Protein AF-A0A356QKW7-F1 (afdb_monomer_lite)

Radius of gyration: 13.51 Å; chains: 1; bounding box: 31×30×39 Å

Secondary structure (DSSP, 8-state):
----PPPEEEEEEESS-TTHHHHHHHHHHTTEEEEEEETTS--HHHHHHH--SEEEE---SS-TT--

Foldseek 3Di:
DDDPPPAQEEEEAECPDPCSVVVVVVCVVVRHNYDYDHNPGDDPVRVVVSVGPYYHYDDYPDDPVVD

Structure (mmCIF, N/CA/C/O backbone):
data_AF-A0A356QKW7-F1
#
_entry.id   AF-A0A356QKW7-F1
#
loop_
_atom_site.group_PDB
_atom_site.id
_atom_site.type_symbol
_atom_site.label_atom_id
_atom_site.label_alt_id
_atom_site.label_comp_id
_atom_site.label_asym_id
_atom_site.label_entity_id
_atom_site.label_seq_id
_atom_site.pdbx_PDB_ins_code
_atom_site.Cartn_x
_atom_site.Cartn_y
_atom_site.Cartn_z
_atom_site.occupancy
_atom_site.B_iso_or_equiv
_atom_site.auth_seq_id
_atom_site.auth_comp_id
_atom_site.auth_asym_id
_atom_site.auth_atom_id
_atom_site.pdbx_PDB_model_num
ATOM 1 N N . MET A 1 1 ? -19.233 17.519 23.638 1.00 47.75 1 MET A N 1
ATOM 2 C CA . MET A 1 1 ? -18.888 16.086 23.537 1.00 47.75 1 MET A CA 1
ATOM 3 C C . MET A 1 1 ? -17.971 15.944 22.337 1.00 47.75 1 MET A C 1
ATOM 5 O O . MET A 1 1 ? -18.413 16.242 21.235 1.00 47.75 1 MET A O 1
ATOM 9 N N . ALA A 1 2 ? -16.687 15.649 22.548 1.00 60.50 2 ALA A N 1
ATOM 10 C CA . ALA A 1 2 ? -15.757 15.434 21.444 1.00 60.50 2 ALA A CA 1
ATOM 11 C C . ALA A 1 2 ? -16.165 14.142 20.726 1.00 60.50 2 ALA A C 1
ATOM 13 O O . ALA A 1 2 ? -16.286 13.100 21.367 1.00 60.50 2 ALA A O 1
ATOM 14 N N . GLN A 1 3 ? -16.443 14.224 19.427 1.00 57.19 3 GLN A N 1
ATOM 15 C CA . GLN A 1 3 ? -16.591 13.029 18.605 1.00 57.19 3 GLN A CA 1
ATOM 16 C C . GLN A 1 3 ? -15.218 12.354 18.567 1.00 57.19 3 GLN A C 1
ATOM 18 O O . GLN A 1 3 ? -14.228 13.015 18.252 1.00 57.19 3 GLN A O 1
ATOM 23 N N . ALA A 1 4 ? -15.141 11.074 18.934 1.00 64.12 4 ALA A N 1
ATOM 24 C CA . ALA A 1 4 ? -13.935 10.294 18.703 1.00 64.12 4 ALA A CA 1
ATOM 25 C C . ALA A 1 4 ? -13.694 10.279 17.189 1.00 64.12 4 ALA A C 1
ATOM 27 O O . ALA A 1 4 ? -14.531 9.777 16.439 1.00 64.12 4 ALA A O 1
ATOM 28 N N . GLN A 1 5 ? -12.605 10.895 16.732 1.00 66.00 5 GLN A N 1
ATOM 29 C CA . GLN A 1 5 ? -12.209 10.777 15.335 1.00 66.00 5 GLN A CA 1
ATOM 30 C C . GLN A 1 5 ? -11.862 9.310 15.084 1.00 66.00 5 GLN A C 1
ATOM 32 O O . GLN A 1 5 ? -11.041 8.735 15.799 1.00 66.00 5 GLN A O 1
ATOM 37 N N . ALA A 1 6 ? -12.530 8.691 14.111 1.00 72.12 6 ALA A N 1
ATOM 38 C CA . ALA A 1 6 ? -12.167 7.356 13.668 1.00 72.12 6 ALA A CA 1
ATOM 39 C C . ALA A 1 6 ? -10.734 7.412 13.124 1.00 72.12 6 ALA A C 1
ATOM 41 O O . ALA A 1 6 ? -10.437 8.214 12.238 1.00 72.12 6 ALA A O 1
ATOM 42 N N . VAL A 1 7 ? -9.847 6.594 13.687 1.00 77.44 7 VAL A N 1
ATOM 43 C CA . VAL A 1 7 ? -8.478 6.465 13.187 1.00 77.44 7 VAL A CA 1
ATOM 44 C C . VAL A 1 7 ? -8.550 5.767 11.834 1.00 77.44 7 VAL A C 1
ATOM 46 O O . VAL A 1 7 ? -9.083 4.661 11.728 1.00 77.44 7 VAL A O 1
ATOM 49 N N . GLN A 1 8 ? -8.038 6.423 10.796 1.00 89.88 8 GLN A N 1
ATOM 50 C CA . GLN A 1 8 ? -8.011 5.849 9.457 1.00 89.88 8 GLN A CA 1
ATOM 51 C C . GLN A 1 8 ? -6.883 4.826 9.389 1.00 89.88 8 GLN A C 1
ATOM 53 O O . GLN A 1 8 ? -5.713 5.196 9.340 1.00 89.88 8 GLN A O 1
ATOM 58 N N . ARG A 1 9 ? -7.226 3.536 9.396 1.00 95.44 9 ARG A N 1
ATOM 59 C CA . ARG A 1 9 ? -6.257 2.457 9.192 1.00 95.44 9 ARG A CA 1
ATOM 60 C C . ARG A 1 9 ? -6.015 2.245 7.705 1.00 95.44 9 ARG A C 1
ATOM 62 O O . ARG A 1 9 ? -6.941 1.836 6.997 1.00 95.44 9 ARG A O 1
ATOM 69 N N . VAL A 1 10 ? -4.801 2.515 7.245 1.00 97.75 10 VAL A N 1
ATOM 70 C CA . VAL A 1 10 ? -4.385 2.371 5.848 1.00 97.75 10 VAL A CA 1
ATOM 71 C C . VAL A 1 10 ? -3.470 1.161 5.724 1.00 97.75 10 VAL A C 1
ATOM 73 O O . VAL A 1 10 ? -2.440 1.092 6.388 1.00 97.75 10 VAL A O 1
ATOM 76 N N . LEU A 1 11 ? -3.827 0.225 4.848 1.00 98.06 11 LEU A N 1
ATOM 77 C CA . LEU A 1 11 ? -2.913 -0.825 4.412 1.00 98.06 11 LEU A CA 1
ATOM 78 C C . LEU A 1 11 ? -2.107 -0.317 3.212 1.00 98.06 11 LEU A C 1
ATOM 80 O O . LEU A 1 11 ? -2.688 0.032 2.187 1.00 98.06 11 LEU A O 1
ATOM 84 N N . MET A 1 12 ? -0.786 -0.271 3.350 1.00 97.88 12 MET A N 1
ATOM 85 C CA . MET A 1 12 ? 0.166 0.078 2.300 1.00 97.88 12 MET A CA 1
ATOM 86 C C . MET A 1 12 ? 0.810 -1.202 1.755 1.00 97.88 12 MET A C 1
ATOM 88 O O . MET A 1 12 ? 1.524 -1.891 2.481 1.00 97.88 12 MET A O 1
ATOM 92 N N . LEU A 1 13 ? 0.561 -1.524 0.487 1.00 97.50 13 LEU A N 1
ATOM 93 C CA . LEU A 1 13 ? 1.231 -2.613 -0.223 1.00 97.50 13 LEU A CA 1
ATOM 94 C C . LEU A 1 13 ? 2.422 -2.059 -1.002 1.00 97.50 13 LEU A C 1
ATOM 96 O O . LEU A 1 13 ? 2.251 -1.222 -1.886 1.00 97.50 13 LEU A O 1
ATOM 100 N N . ASP A 1 14 ? 3.615 -2.524 -0.658 1.00 96.19 14 ASP A N 1
ATOM 101 C CA . ASP A 1 14 ? 4.883 -2.071 -1.217 1.00 96.19 14 ASP A CA 1
ATOM 102 C C . ASP A 1 14 ? 5.389 -3.046 -2.293 1.00 96.19 14 ASP A C 1
ATOM 104 O O . ASP A 1 14 ? 5.904 -4.119 -1.979 1.00 96.19 14 ASP A O 1
ATOM 108 N N . ASN A 1 15 ? 5.283 -2.656 -3.564 1.00 93.88 15 ASN A N 1
ATOM 109 C CA . ASN A 1 15 ? 5.798 -3.388 -4.730 1.00 93.88 15 ASN A CA 1
ATOM 110 C C . ASN A 1 15 ? 7.307 -3.152 -4.947 1.00 93.88 15 ASN A C 1
ATOM 112 O O . ASN A 1 15 ? 7.754 -2.921 -6.072 1.00 93.88 15 ASN A O 1
ATOM 116 N N . TYR A 1 16 ? 8.099 -3.165 -3.874 1.00 92.88 16 TYR A N 1
ATOM 117 C CA . TYR A 1 16 ? 9.542 -2.888 -3.936 1.00 92.88 16 TYR A CA 1
ATOM 118 C C . TYR A 1 16 ? 9.879 -1.485 -4.451 1.00 92.88 16 TYR A C 1
ATOM 120 O O . TYR A 1 16 ? 10.832 -1.294 -5.209 1.00 92.88 16 TYR A O 1
ATOM 128 N N . ASP A 1 17 ? 9.118 -0.489 -3.992 1.00 93.75 17 ASP A N 1
ATOM 129 C CA . ASP A 1 17 ? 9.333 0.908 -4.354 1.00 93.75 17 ASP A CA 1
ATOM 130 C C . ASP A 1 17 ? 10.294 1.634 -3.413 1.00 93.75 17 ASP A C 1
ATOM 132 O O . ASP A 1 17 ? 10.289 1.485 -2.190 1.00 93.75 17 ASP A O 1
ATOM 136 N N . SER A 1 18 ? 11.080 2.520 -4.009 1.00 94.12 18 SER A N 1
ATOM 137 C CA . SER A 1 18 ? 11.990 3.414 -3.300 1.00 94.12 18 SER A CA 1
ATOM 138 C C . SER A 1 18 ? 11.288 4.601 -2.631 1.00 94.12 18 SER A C 1
ATOM 140 O O . SER A 1 18 ? 11.881 5.224 -1.751 1.00 94.12 18 SER A O 1
ATOM 142 N N . PHE A 1 19 ? 10.033 4.899 -2.996 1.00 93.88 19 PHE A N 1
ATOM 143 C CA . PHE A 1 19 ? 9.266 6.030 -2.456 1.00 93.88 19 PHE A CA 1
ATOM 144 C C . PHE A 1 19 ? 8.162 5.636 -1.467 1.00 93.88 19 PHE A C 1
ATOM 146 O O . PHE A 1 19 ? 7.463 6.517 -0.959 1.00 93.88 19 PHE A O 1
ATOM 153 N N . THR A 1 20 ? 8.017 4.350 -1.127 1.00 96.25 20 THR A N 1
ATOM 154 C CA . THR A 1 20 ? 6.989 3.862 -0.188 1.00 96.25 20 THR A CA 1
ATOM 155 C C . THR A 1 20 ? 6.948 4.676 1.108 1.00 96.25 20 THR A C 1
ATOM 157 O O . THR A 1 20 ? 5.881 5.123 1.534 1.00 96.25 20 THR A O 1
ATOM 160 N N . PHE A 1 21 ? 8.104 4.954 1.716 1.00 95.12 21 PHE A N 1
ATOM 161 C CA . PHE A 1 21 ? 8.153 5.664 2.997 1.00 95.12 21 PHE A CA 1
ATOM 162 C C . PHE A 1 21 ? 7.836 7.160 2.899 1.00 95.12 21 PHE A C 1
ATOM 164 O O . PHE A 1 21 ? 7.371 7.736 3.881 1.00 95.12 21 PHE A O 1
ATOM 171 N N . ASN A 1 22 ? 7.985 7.782 1.725 1.00 96.62 22 ASN A N 1
ATOM 172 C CA . ASN A 1 22 ? 7.500 9.144 1.501 1.00 96.62 22 ASN A CA 1
ATOM 173 C C . ASN A 1 22 ? 5.970 9.193 1.636 1.00 96.62 22 ASN A C 1
ATOM 175 O O . ASN A 1 22 ? 5.432 10.080 2.293 1.00 96.62 22 ASN A O 1
ATOM 179 N N . ILE A 1 23 ? 5.271 8.211 1.057 1.00 95.38 23 ILE A N 1
ATOM 180 C CA . ILE A 1 23 ? 3.807 8.110 1.125 1.00 95.38 23 ILE A CA 1
ATOM 181 C C . ILE A 1 23 ? 3.360 7.785 2.555 1.00 95.38 23 ILE A C 1
ATOM 183 O O . ILE A 1 23 ? 2.454 8.435 3.075 1.00 95.38 23 ILE A O 1
ATOM 187 N N . VAL A 1 24 ? 4.019 6.824 3.214 1.00 97.00 24 VAL A N 1
ATOM 188 C CA . VAL A 1 24 ? 3.732 6.459 4.615 1.00 97.00 24 VAL A CA 1
ATOM 189 C C . VAL A 1 24 ? 3.852 7.676 5.534 1.00 97.00 24 VAL A C 1
ATOM 191 O O . VAL A 1 24 ? 2.974 7.896 6.369 1.00 97.00 24 VAL A O 1
ATOM 194 N N . GLN A 1 25 ? 4.896 8.492 5.360 1.00 97.62 25 GLN A N 1
ATOM 1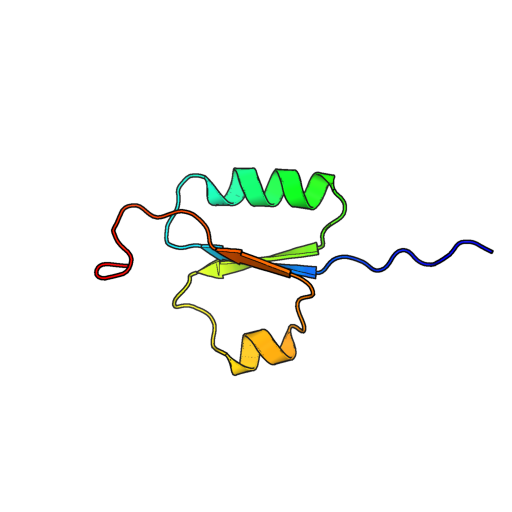95 C CA . GLN A 1 25 ? 5.095 9.714 6.135 1.00 97.62 25 GLN A CA 1
ATOM 196 C C . GLN A 1 25 ? 3.946 10.709 5.921 1.00 97.62 25 GLN A C 1
ATOM 198 O O . GLN A 1 25 ? 3.343 11.152 6.897 1.00 97.62 25 GLN A O 1
ATOM 203 N N . TYR A 1 26 ? 3.578 11.001 4.668 1.00 96.38 26 TYR A N 1
ATOM 204 C CA . TYR A 1 26 ? 2.471 11.918 4.374 1.00 96.38 26 TYR A CA 1
ATOM 205 C C . TYR A 1 26 ? 1.129 11.437 4.933 1.00 96.38 26 TYR A C 1
ATOM 207 O O . TYR A 1 26 ? 0.355 12.235 5.453 1.00 96.38 26 TYR A O 1
ATOM 215 N N . LEU A 1 27 ? 0.843 10.136 4.871 1.00 95.75 27 LEU A N 1
ATOM 216 C CA . LEU A 1 27 ? -0.377 9.572 5.454 1.00 95.75 27 LEU A CA 1
ATOM 217 C C . LEU A 1 27 ? -0.366 9.658 6.987 1.00 95.75 27 LEU A C 1
ATOM 219 O O . LEU A 1 27 ? -1.383 9.993 7.595 1.00 95.75 27 LEU A O 1
ATOM 223 N N . SER A 1 28 ? 0.788 9.415 7.608 1.00 94.50 28 SER A N 1
ATOM 224 C CA . SER A 1 28 ? 0.957 9.520 9.062 1.00 94.50 28 SER A CA 1
ATOM 225 C C . SER A 1 28 ? 0.768 10.963 9.552 1.00 94.50 28 SER A C 1
ATOM 227 O O . SER A 1 28 ? 0.123 11.187 10.574 1.00 94.50 28 SER A O 1
ATOM 229 N N . GLU A 1 29 ? 1.245 11.957 8.794 1.00 96.19 29 GLU A N 1
ATOM 230 C CA . GLU A 1 29 ? 1.015 13.391 9.058 1.00 96.19 29 GLU A CA 1
ATOM 231 C C . GLU A 1 29 ? -0.469 13.786 8.985 1.00 96.19 29 GLU A C 1
ATOM 233 O O . GLU A 1 29 ? -0.895 14.743 9.633 1.00 96.19 29 GLU A O 1
ATOM 238 N N . LEU A 1 30 ? -1.280 13.017 8.252 1.00 93.62 30 LEU A N 1
ATOM 239 C CA . LEU A 1 30 ? -2.737 13.160 8.183 1.00 93.62 30 LEU A CA 1
ATOM 240 C C . LEU A 1 30 ? -3.478 12.361 9.274 1.00 93.62 30 LEU A C 1
ATOM 242 O O . LEU A 1 30 ? -4.701 12.231 9.211 1.00 93.62 30 LEU A O 1
ATOM 246 N N . ASN A 1 31 ? -2.764 11.865 10.291 1.00 93.38 31 ASN A N 1
ATOM 247 C CA . ASN A 1 31 ? -3.276 11.028 11.384 1.00 93.38 31 ASN A CA 1
ATOM 248 C C . ASN A 1 31 ? -3.819 9.656 10.939 1.00 93.38 31 ASN A C 1
ATOM 250 O O . ASN A 1 31 ? -4.699 9.094 11.599 1.00 93.38 31 ASN A O 1
ATOM 254 N N . ALA A 1 32 ? -3.313 9.102 9.834 1.00 95.81 32 ALA A N 1
ATOM 255 C CA . ALA A 1 32 ? -3.597 7.720 9.465 1.00 95.81 32 ALA A CA 1
ATOM 256 C C . ALA A 1 32 ? -2.695 6.737 10.234 1.00 95.81 32 ALA A C 1
ATOM 258 O O . ALA A 1 32 ? -1.495 6.958 10.384 1.00 95.81 32 ALA A O 1
ATOM 259 N N . GLU A 1 33 ? -3.264 5.615 10.672 1.00 96.06 33 GLU A N 1
ATOM 260 C CA . GLU A 1 33 ? -2.514 4.447 11.141 1.00 96.06 33 GLU A CA 1
ATOM 261 C C . GLU A 1 33 ? -2.125 3.617 9.913 1.00 96.06 33 GLU A C 1
ATOM 263 O O . GLU A 1 33 ? -2.962 2.916 9.341 1.00 96.06 33 GLU A O 1
ATOM 268 N N . VAL A 1 34 ? -0.871 3.720 9.475 1.00 97.19 34 VAL A N 1
ATOM 269 C CA . VAL A 1 34 ? -0.389 3.014 8.281 1.00 97.19 34 VAL A CA 1
ATOM 270 C C . VAL A 1 34 ? 0.291 1.707 8.677 1.00 97.19 34 VAL A C 1
ATOM 272 O O . VAL A 1 34 ? 1.223 1.702 9.479 1.00 97.19 34 VAL A O 1
ATOM 275 N N . VAL A 1 35 ? -0.150 0.602 8.080 1.00 97.38 35 VAL A N 1
ATOM 276 C CA . VAL A 1 35 ? 0.508 -0.708 8.164 1.00 97.38 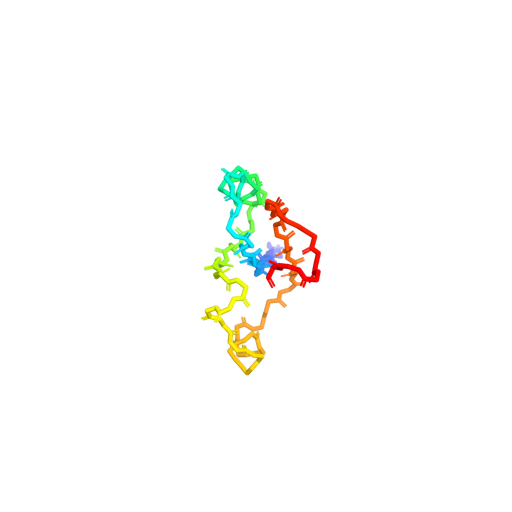35 VAL A CA 1
ATOM 277 C C . VAL A 1 35 ? 1.032 -1.088 6.786 1.00 97.38 35 VAL A C 1
ATOM 279 O O . VAL A 1 35 ? 0.274 -1.084 5.820 1.00 97.38 35 VAL A O 1
ATOM 282 N N . THR A 1 36 ? 2.324 -1.397 6.688 1.00 97.69 36 THR A N 1
ATOM 283 C CA . THR A 1 36 ? 2.993 -1.668 5.407 1.00 97.69 36 THR A CA 1
ATOM 284 C C . THR A 1 36 ? 3.402 -3.130 5.302 1.00 97.69 36 THR A C 1
ATOM 286 O O . THR A 1 36 ? 4.016 -3.659 6.225 1.00 97.69 36 THR A O 1
ATOM 289 N N . TYR A 1 37 ? 3.105 -3.752 4.163 1.00 97.94 37 TYR A N 1
ATOM 290 C CA . TYR A 1 37 ? 3.536 -5.103 3.796 1.00 97.94 37 TYR A CA 1
ATOM 291 C C . TYR A 1 37 ? 4.058 -5.095 2.359 1.00 97.94 37 TYR A C 1
ATOM 293 O O . TYR A 1 37 ? 3.583 -4.294 1.550 1.00 97.94 37 TYR A O 1
ATOM 301 N N . ARG A 1 38 ? 5.002 -5.980 2.007 1.00 95.81 38 ARG A N 1
ATOM 302 C CA . ARG A 1 38 ? 5.272 -6.253 0.586 1.00 95.81 38 ARG A CA 1
ATOM 303 C C . ARG A 1 38 ? 4.043 -6.900 -0.051 1.00 95.81 38 ARG A C 1
ATOM 305 O O . ARG A 1 38 ? 3.246 -7.535 0.643 1.00 95.81 38 ARG A O 1
ATOM 312 N N . ASN A 1 39 ? 3.873 -6.712 -1.357 1.00 93.44 39 ASN A N 1
ATOM 313 C CA . ASN A 1 39 ? 2.718 -7.233 -2.096 1.00 93.44 39 ASN A CA 1
ATOM 314 C C . ASN A 1 39 ? 2.578 -8.766 -2.020 1.00 93.44 39 ASN A C 1
ATOM 316 O O . ASN A 1 39 ? 1.468 -9.276 -2.156 1.00 93.44 39 ASN A O 1
ATOM 320 N N . ASP A 1 40 ? 3.674 -9.476 -1.758 1.00 94.62 40 ASP A N 1
ATOM 321 C CA . ASP A 1 40 ? 3.778 -10.931 -1.656 1.00 94.62 40 ASP A CA 1
ATOM 322 C C . ASP A 1 40 ? 3.951 -11.455 -0.213 1.00 94.62 40 ASP A C 1
ATOM 324 O O . ASP A 1 40 ? 3.957 -12.666 0.012 1.00 94.62 40 ASP A O 1
ATOM 328 N N . GLU A 1 41 ? 4.031 -10.568 0.785 1.00 97.19 41 GLU A N 1
ATOM 329 C CA . GLU A 1 41 ? 4.256 -10.920 2.199 1.00 97.19 41 GLU A CA 1
ATOM 330 C C . GLU A 1 41 ? 2.975 -10.920 3.056 1.00 97.19 41 GLU A C 1
ATOM 332 O O . GLU A 1 41 ? 3.039 -11.104 4.275 1.00 97.19 41 GLU A O 1
ATOM 337 N N . ILE A 1 42 ? 1.799 -10.720 2.451 1.00 97.25 42 ILE A N 1
ATOM 338 C CA . ILE A 1 42 ? 0.509 -10.710 3.152 1.00 97.25 42 ILE A CA 1
ATOM 339 C C . ILE A 1 42 ? -0.565 -11.496 2.392 1.00 97.25 42 ILE A C 1
ATOM 341 O O . ILE A 1 42 ? -0.690 -11.400 1.174 1.00 97.25 42 ILE A O 1
ATOM 345 N N . THR A 1 43 ? -1.377 -12.269 3.118 1.00 97.56 43 THR A N 1
ATOM 346 C CA . THR A 1 43 ? -2.512 -13.008 2.546 1.00 97.56 43 THR A CA 1
ATOM 347 C C . THR A 1 43 ? -3.818 -12.222 2.638 1.00 97.56 43 THR A C 1
ATOM 349 O O . THR A 1 43 ? -3.990 -11.347 3.490 1.00 97.56 43 THR A O 1
ATOM 352 N N . LEU A 1 44 ? -4.799 -12.584 1.808 1.00 96.00 44 LEU A N 1
ATOM 353 C CA . LEU A 1 44 ? -6.130 -11.972 1.844 1.00 96.00 44 LEU A CA 1
ATOM 354 C C . LEU A 1 44 ? -6.809 -12.136 3.212 1.00 96.00 44 LEU A C 1
ATOM 356 O O . LEU A 1 44 ? -7.440 -11.202 3.704 1.00 96.00 44 LEU A O 1
ATOM 360 N N . GLU A 1 45 ? -6.653 -13.285 3.871 1.00 97.75 45 GLU A N 1
ATOM 361 C CA . GLU A 1 45 ? -7.202 -13.525 5.210 1.00 97.75 45 GLU A CA 1
ATOM 362 C C . GLU A 1 45 ? -6.600 -12.568 6.245 1.00 97.75 45 GLU A C 1
ATOM 364 O O . GLU A 1 45 ? -7.323 -12.031 7.087 1.00 97.75 45 GLU A O 1
ATOM 369 N N . GLN A 1 46 ? -5.291 -12.312 6.160 1.00 96.94 46 GLN A N 1
ATOM 370 C CA . GLN A 1 46 ? -4.613 -11.343 7.020 1.00 96.94 46 GLN A CA 1
ATOM 371 C C . GLN A 1 46 ? -5.106 -9.920 6.741 1.00 96.94 46 GLN A C 1
ATOM 373 O O . GLN A 1 46 ? -5.394 -9.183 7.683 1.00 96.94 46 GLN A O 1
ATOM 378 N N . MET A 1 47 ? -5.293 -9.547 5.469 1.00 95.88 47 MET A N 1
ATOM 379 C CA . MET A 1 47 ? -5.865 -8.248 5.088 1.00 95.88 47 MET A CA 1
ATOM 380 C C . MET A 1 47 ? -7.281 -8.063 5.648 1.00 95.88 47 MET A C 1
ATOM 382 O O . MET A 1 47 ? -7.602 -6.999 6.175 1.00 95.88 47 MET A O 1
ATOM 386 N N . HIS A 1 48 ? -8.121 -9.100 5.593 1.00 95.56 48 HIS A N 1
ATOM 387 C CA . HIS A 1 48 ? -9.457 -9.068 6.187 1.00 95.56 48 HIS A CA 1
ATOM 388 C C . HIS A 1 48 ? -9.410 -8.925 7.713 1.00 95.56 48 HIS A C 1
ATOM 390 O O . HIS A 1 48 ? -10.166 -8.129 8.270 1.00 95.56 48 HIS A O 1
ATOM 396 N N . ALA A 1 49 ? -8.508 -9.644 8.386 1.00 96.38 49 ALA A N 1
ATOM 397 C CA . ALA A 1 49 ? -8.335 -9.559 9.836 1.00 96.38 49 ALA A CA 1
ATOM 398 C C . ALA A 1 49 ? -7.801 -8.190 10.298 1.00 96.38 49 ALA A C 1
ATOM 400 O O . ALA A 1 49 ? -8.177 -7.716 11.370 1.00 96.38 49 ALA A O 1
ATOM 401 N N . LEU A 1 50 ? -6.964 -7.533 9.485 1.00 94.44 50 LEU A N 1
ATOM 402 C CA . LEU A 1 50 ? -6.476 -6.173 9.741 1.00 94.44 50 LEU A CA 1
ATOM 403 C C . LEU A 1 50 ? -7.598 -5.126 9.710 1.00 94.44 50 LEU A C 1
ATOM 405 O O . LEU A 1 50 ? -7.454 -4.071 10.337 1.00 94.44 50 LEU A O 1
ATOM 409 N N . ALA A 1 51 ? -8.695 -5.413 9.001 1.00 94.94 51 ALA A N 1
ATOM 410 C CA . ALA A 1 51 ? -9.827 -4.513 8.794 1.00 94.94 51 ALA A CA 1
ATOM 411 C C . ALA A 1 51 ? -9.393 -3.082 8.399 1.00 94.94 51 ALA A C 1
ATOM 413 O O . ALA A 1 51 ? -9.741 -2.117 9.089 1.00 94.94 51 ALA A O 1
ATOM 414 N N . PRO A 1 52 ? -8.591 -2.915 7.326 1.00 96.38 52 PRO A N 1
ATOM 415 C CA . PRO A 1 52 ? -8.183 -1.595 6.881 1.00 96.38 52 PRO A CA 1
ATOM 416 C C . PRO A 1 52 ? -9.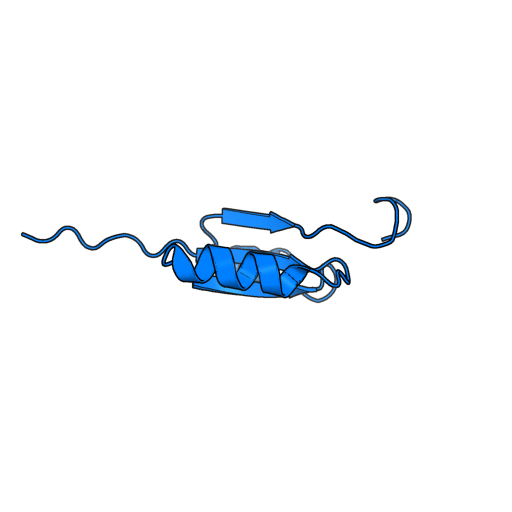391 -0.810 6.363 1.00 96.38 52 PRO A C 1
ATOM 418 O O . PRO A 1 52 ? -10.299 -1.349 5.733 1.00 96.38 52 PRO A O 1
ATOM 421 N N . THR A 1 53 ? -9.376 0.494 6.604 1.00 96.19 53 THR A N 1
ATOM 422 C CA . THR A 1 53 ? -10.373 1.434 6.067 1.00 96.19 53 THR A CA 1
ATOM 423 C C . THR A 1 53 ? -10.024 1.887 4.650 1.00 96.19 53 THR A C 1
ATOM 425 O O . THR A 1 53 ? -10.906 2.285 3.895 1.00 96.19 53 THR A O 1
ATOM 428 N N . HIS A 1 54 ? -8.737 1.824 4.296 1.00 96.12 54 HIS A N 1
ATOM 429 C CA . HIS A 1 54 ? -8.184 2.274 3.023 1.00 96.12 54 HIS A CA 1
ATOM 430 C C . HIS A 1 54 ? -7.050 1.342 2.581 1.00 96.12 54 HIS A C 1
ATOM 432 O O . HIS A 1 54 ? -6.346 0.770 3.416 1.00 96.12 54 HIS A O 1
ATOM 438 N N . LEU A 1 55 ? -6.851 1.237 1.269 1.00 96.62 55 LEU A N 1
ATOM 439 C CA . LEU A 1 55 ? -5.764 0.490 0.643 1.00 96.62 55 LEU A CA 1
ATOM 440 C C . LEU A 1 55 ? -4.963 1.435 -0.253 1.00 96.62 55 LEU A C 1
ATOM 442 O O . LEU A 1 55 ? -5.544 2.160 -1.061 1.00 96.62 55 LEU A O 1
ATOM 446 N N . VAL A 1 56 ? -3.643 1.395 -0.129 1.00 97.00 56 VAL A N 1
ATOM 447 C CA . VAL A 1 56 ? -2.703 2.071 -1.023 1.00 97.00 56 VAL A CA 1
ATOM 448 C C . VAL A 1 56 ? -1.754 1.021 -1.574 1.00 97.00 56 VAL A C 1
ATOM 450 O O . VAL A 1 56 ? -1.246 0.188 -0.831 1.00 97.00 56 VAL A O 1
ATOM 453 N N . ILE A 1 57 ? -1.530 1.053 -2.882 1.00 95.88 57 ILE A N 1
ATOM 454 C CA . ILE A 1 57 ? -0.560 0.200 -3.567 1.00 95.88 57 ILE A CA 1
ATOM 455 C C . ILE A 1 57 ? 0.530 1.133 -4.084 1.00 95.88 57 ILE A C 1
ATOM 457 O O . ILE A 1 57 ? 0.223 2.088 -4.804 1.00 95.88 57 ILE A O 1
ATOM 461 N N . SER A 1 58 ? 1.778 0.907 -3.678 1.00 94.44 58 SER A N 1
ATOM 462 C CA . SER A 1 58 ? 2.904 1.722 -4.123 1.00 94.44 58 SER A CA 1
ATOM 463 C C . SER A 1 58 ? 3.112 1.590 -5.637 1.00 94.44 58 SER A C 1
ATOM 465 O O . SER A 1 58 ? 2.717 0.583 -6.242 1.00 94.44 58 SER A O 1
ATOM 467 N N . PRO A 1 59 ? 3.815 2.553 -6.259 1.00 89.81 59 PRO A N 1
ATOM 468 C CA . PRO A 1 59 ? 4.504 2.314 -7.524 1.00 89.81 59 PRO A CA 1
ATOM 469 C C . PRO A 1 59 ? 5.418 1.080 -7.448 1.00 89.81 59 PRO A C 1
ATOM 471 O O . PRO A 1 59 ? 5.585 0.474 -6.395 1.00 89.81 59 PRO A O 1
ATOM 474 N N . GLY A 1 60 ? 6.031 0.705 -8.561 1.00 85.19 60 GLY A N 1
ATOM 475 C CA . GLY A 1 60 ? 7.032 -0.354 -8.593 1.00 85.19 60 GLY A CA 1
ATOM 476 C C . GLY A 1 60 ? 7.941 -0.192 -9.809 1.00 85.19 60 GLY A C 1
ATOM 477 O O . GLY A 1 60 ? 7.605 0.564 -10.726 1.00 85.19 60 GLY A O 1
ATOM 478 N N . PRO A 1 61 ? 9.098 -0.867 -9.833 1.00 76.75 61 PRO A N 1
ATOM 479 C CA . PRO A 1 61 ? 10.073 -0.735 -10.916 1.00 76.75 61 PRO A CA 1
A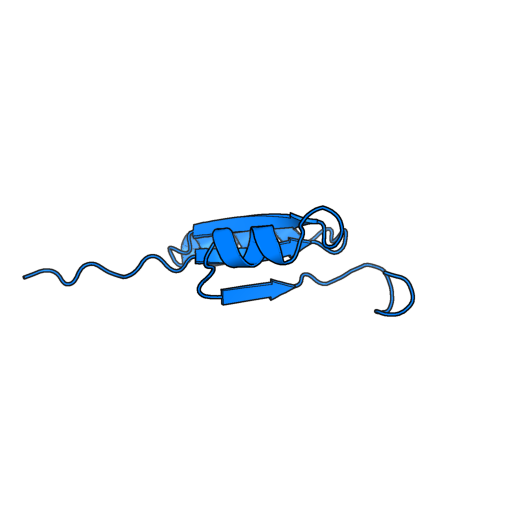TOM 480 C C . PRO A 1 61 ? 9.607 -1.336 -12.256 1.00 76.75 61 PRO A C 1
ATOM 482 O O . PRO A 1 61 ? 10.178 -0.998 -13.293 1.00 76.75 61 PRO A O 1
ATOM 485 N N . CYS A 1 62 ? 8.583 -2.198 -12.250 1.00 77.19 62 CYS A N 1
ATOM 486 C CA . CYS A 1 62 ? 8.161 -3.007 -13.398 1.00 77.19 62 CYS A CA 1
ATOM 487 C C . CYS A 1 62 ? 6.666 -2.845 -13.734 1.00 77.19 62 CYS A C 1
ATOM 489 O O . CYS A 1 62 ? 5.914 -2.167 -13.030 1.00 77.19 62 CYS A O 1
ATOM 491 N N . THR A 1 63 ? 6.222 -3.476 -14.828 1.00 77.56 63 THR A N 1
ATOM 492 C CA . THR A 1 63 ? 4.795 -3.537 -15.180 1.00 77.56 63 THR A CA 1
ATOM 493 C C . THR A 1 63 ? 4.040 -4.542 -14.298 1.00 77.56 63 THR A C 1
ATOM 495 O O . THR A 1 63 ? 4.659 -5.460 -13.766 1.00 77.56 63 THR A O 1
ATOM 498 N N . PRO A 1 64 ? 2.698 -4.455 -14.177 1.00 77.88 64 PRO A N 1
ATOM 499 C CA . PRO A 1 64 ? 1.920 -5.402 -13.366 1.00 77.88 64 PRO A CA 1
ATOM 500 C C . PRO A 1 64 ? 2.064 -6.880 -13.761 1.00 77.88 64 PRO A C 1
ATOM 502 O O . PRO A 1 64 ? 1.738 -7.750 -12.967 1.00 77.88 64 PRO A O 1
ATOM 505 N N . ASN A 1 65 ? 2.524 -7.175 -14.982 1.00 76.19 65 ASN A N 1
ATOM 506 C CA . ASN A 1 65 ? 2.756 -8.549 -15.440 1.00 76.19 65 ASN A CA 1
ATOM 507 C C . ASN A 1 65 ? 4.112 -9.119 -14.984 1.00 76.19 65 ASN A C 1
ATOM 509 O O . ASN A 1 65 ? 4.371 -10.302 -15.188 1.00 76.19 65 ASN A O 1
ATOM 513 N N . GLU A 1 66 ? 4.988 -8.277 -14.440 1.00 67.19 66 GLU A N 1
ATOM 514 C CA . GLU A 1 66 ? 6.389 -8.574 -14.114 1.00 67.19 66 GLU A CA 1
ATOM 515 C C . GLU A 1 66 ? 6.706 -8.317 -12.629 1.00 67.19 66 GLU A C 1
ATOM 517 O O . GLU A 1 66 ? 7.872 -8.391 -12.237 1.00 67.19 66 GLU A O 1
ATOM 522 N N . ALA A 1 67 ? 5.685 -7.958 -11.842 1.00 58.31 67 ALA A N 1
ATOM 523 C CA . ALA A 1 67 ? 5.764 -7.547 -10.442 1.00 58.31 67 ALA A CA 1
ATOM 5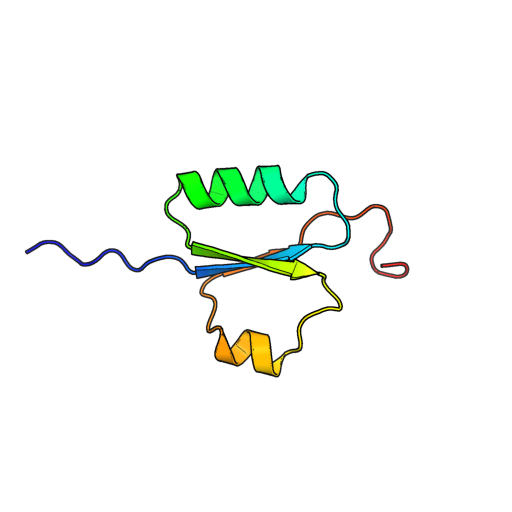24 C C . ALA A 1 67 ? 5.300 -8.645 -9.476 1.00 58.31 67 ALA A C 1
ATOM 526 O O . ALA A 1 67 ? 4.511 -9.519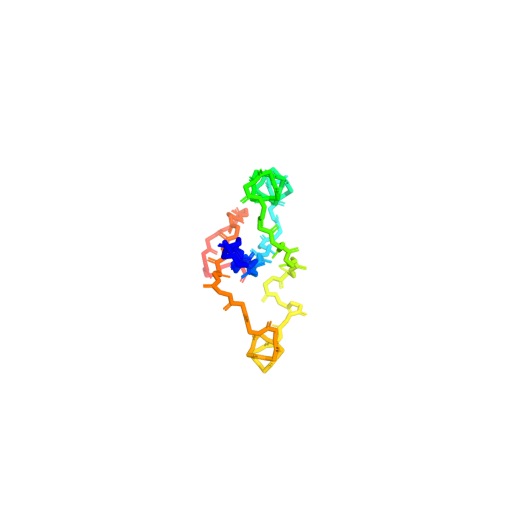 -9.903 1.00 58.31 67 ALA A O 1
#

pLDDT: mean 89.83, std 12.03, range [47.75, 98.06]

Sequence (67 aa):
MAQAQAVQRVLMLDNYDSFTFNIVQYLSELNAEVVTYRNDEITLEQMHALAPTHLVISPGPCTPNEA